Protein AF-A0A352XAF1-F1 (afdb_monomer_lite)

Structure (mmCIF, N/CA/C/O backbone):
data_AF-A0A352XAF1-F1
#
_entry.id   AF-A0A352XAF1-F1
#
loop_
_atom_site.group_PDB
_atom_site.id
_atom_site.type_symbol
_atom_site.label_atom_id
_atom_site.label_alt_id
_atom_site.label_comp_id
_atom_site.label_asym_id
_atom_site.label_entity_id
_atom_site.label_seq_id
_atom_site.pdbx_PDB_ins_code
_atom_site.Cartn_x
_atom_site.Cartn_y
_atom_site.Cartn_z
_atom_site.occupancy
_atom_site.B_iso_or_equiv
_atom_site.auth_seq_id
_atom_site.auth_comp_id
_atom_site.auth_asym_id
_atom_site.auth_atom_id
_atom_site.pdbx_PDB_model_num
ATOM 1 N N . MET A 1 1 ? 2.036 -10.506 -10.478 1.00 77.38 1 MET A N 1
ATOM 2 C CA . MET A 1 1 ? 1.497 -9.128 -10.595 1.00 77.38 1 MET A CA 1
ATOM 3 C 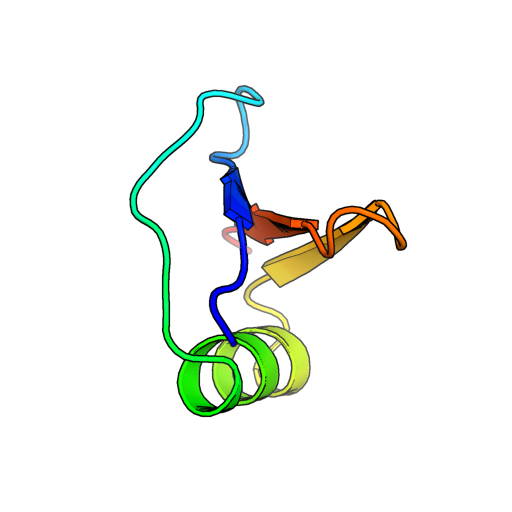C . MET A 1 1 ? 2.109 -8.274 -9.492 1.00 77.38 1 MET A C 1
ATOM 5 O O . MET A 1 1 ? 2.225 -8.780 -8.386 1.00 77.38 1 MET A O 1
ATOM 9 N N . ARG A 1 2 ? 2.571 -7.051 -9.775 1.00 87.69 2 ARG A N 1
ATOM 10 C CA . ARG A 1 2 ? 3.194 -6.147 -8.786 1.00 87.69 2 ARG A CA 1
ATOM 11 C C . ARG A 1 2 ? 2.339 -4.886 -8.638 1.00 87.69 2 ARG A C 1
ATOM 13 O O . ARG A 1 2 ? 1.712 -4.478 -9.610 1.00 87.69 2 ARG A O 1
ATOM 20 N N . VAL A 1 3 ? 2.290 -4.316 -7.437 1.00 94.06 3 VAL A N 1
ATOM 21 C CA . VAL A 1 3 ? 1.524 -3.098 -7.124 1.00 94.06 3 VAL A CA 1
ATOM 22 C C . VAL A 1 3 ? 2.488 -1.943 -6.903 1.00 94.06 3 VAL A C 1
ATOM 24 O O . VAL A 1 3 ? 3.468 -2.101 -6.171 1.00 94.06 3 VAL A O 1
ATOM 27 N N . PHE A 1 4 ? 2.207 -0.796 -7.520 1.00 95.25 4 PHE A N 1
ATOM 28 C CA . PHE A 1 4 ? 2.976 0.426 -7.301 1.00 95.25 4 PHE A CA 1
ATOM 29 C C . PHE A 1 4 ? 2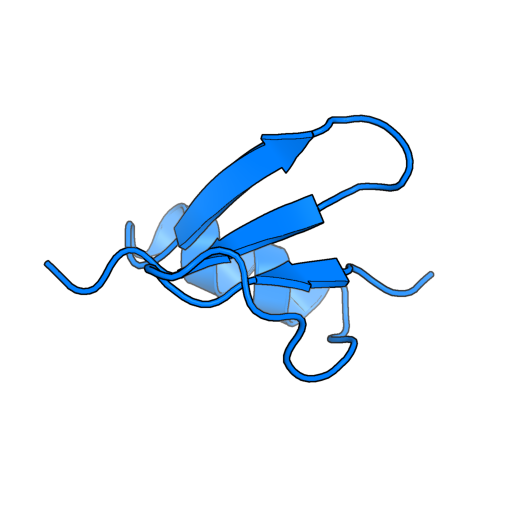.591 1.054 -5.965 1.00 95.25 4 PHE A C 1
ATOM 31 O O . PHE A 1 4 ? 1.409 1.144 -5.631 1.00 95.25 4 PHE A O 1
ATOM 38 N N . VAL A 1 5 ? 3.593 1.488 -5.207 1.00 94.25 5 VAL A N 1
ATOM 39 C CA . VAL A 1 5 ? 3.401 2.160 -3.923 1.00 94.25 5 VAL A CA 1
ATOM 40 C C . VAL A 1 5 ? 3.993 3.553 -4.014 1.00 94.25 5 VAL A C 1
ATOM 42 O O . VAL A 1 5 ? 5.143 3.712 -4.422 1.00 94.25 5 VAL A O 1
ATOM 45 N N . LEU A 1 6 ? 3.207 4.547 -3.624 1.00 94.62 6 LEU A N 1
ATOM 46 C CA . LEU A 1 6 ? 3.635 5.929 -3.478 1.00 94.62 6 LEU A CA 1
ATOM 47 C C . LEU A 1 6 ? 3.700 6.305 -1.995 1.00 94.62 6 LEU A C 1
ATOM 49 O O . LEU A 1 6 ? 2.892 5.845 -1.185 1.00 94.62 6 LEU A O 1
ATOM 53 N N . ASP A 1 7 ? 4.648 7.165 -1.648 1.00 91.44 7 ASP A N 1
ATOM 54 C CA . ASP A 1 7 ? 4.667 7.883 -0.373 1.00 91.44 7 ASP A CA 1
ATOM 55 C C . ASP A 1 7 ? 3.590 8.994 -0.356 1.00 91.44 7 ASP A C 1
ATOM 57 O O . ASP A 1 7 ? 3.035 9.349 -1.399 1.00 91.44 7 ASP A O 1
ATOM 61 N N . LYS A 1 8 ? 3.334 9.609 0.805 1.00 90.31 8 LYS A N 1
ATOM 62 C CA . LYS A 1 8 ? 2.488 10.807 0.956 1.00 90.31 8 LYS A CA 1
ATOM 63 C C . LYS A 1 8 ? 2.895 11.947 0.021 1.00 90.31 8 LYS A C 1
ATOM 65 O O . LYS A 1 8 ? 2.042 12.698 -0.434 1.00 90.31 8 LYS A O 1
ATOM 70 N N . ASN A 1 9 ? 4.186 12.051 -0.292 1.00 91.06 9 ASN A N 1
ATOM 71 C CA . ASN A 1 9 ? 4.725 13.042 -1.230 1.00 91.06 9 ASN A CA 1
ATOM 72 C C . ASN A 1 9 ? 4.627 12.611 -2.707 1.00 91.06 9 ASN A C 1
ATOM 74 O O . ASN A 1 9 ? 5.339 13.154 -3.548 1.00 91.06 9 ASN A O 1
ATOM 78 N N . LEU A 1 10 ? 3.823 11.586 -3.021 1.00 89.25 10 LEU A N 1
ATOM 79 C CA . LEU A 1 10 ? 3.683 10.980 -4.353 1.00 89.25 10 LEU A CA 1
ATOM 80 C C . LEU A 1 10 ? 5.000 10.469 -4.955 1.00 89.25 10 LEU A C 1
ATOM 82 O O . LEU A 1 10 ? 5.108 10.254 -6.162 1.00 89.25 10 LEU A O 1
ATOM 86 N N . LYS A 1 11 ? 6.007 10.231 -4.111 1.00 93.00 11 LYS A N 1
ATOM 87 C CA . LYS A 1 11 ? 7.274 9.645 -4.540 1.00 93.00 11 LYS A CA 1
ATOM 88 C C . LYS A 1 11 ? 7.110 8.132 -4.672 1.00 93.00 11 LYS A C 1
ATOM 90 O O . LYS A 1 11 ? 6.599 7.514 -3.733 1.00 93.00 11 LYS A O 1
ATOM 95 N N . PRO A 1 12 ? 7.521 7.526 -5.797 1.00 91.75 12 PRO A N 1
ATOM 96 C CA . PRO A 1 12 ? 7.506 6.082 -5.935 1.00 91.75 12 PRO A CA 1
ATOM 97 C C . PRO A 1 12 ? 8.439 5.453 -4.902 1.00 91.75 12 PRO A C 1
ATOM 99 O O . PRO A 1 12 ? 9.589 5.856 -4.748 1.00 91.75 12 PRO A O 1
ATOM 102 N N . LEU A 1 13 ? 7.904 4.476 -4.183 1.00 89.38 13 LEU A N 1
ATOM 103 C CA . LEU A 1 13 ? 8.653 3.587 -3.308 1.00 89.38 13 LEU A CA 1
ATOM 104 C C . LEU A 1 13 ? 8.905 2.273 -4.064 1.00 89.38 13 LEU A C 1
ATOM 106 O O . LEU A 1 13 ? 9.065 2.245 -5.284 1.00 89.38 13 LEU A O 1
ATOM 110 N N . ASN A 1 14 ? 8.917 1.163 -3.335 1.00 87.50 14 ASN A N 1
ATOM 111 C CA . ASN A 1 14 ? 9.098 -0.159 -3.902 1.00 87.50 14 ASN A CA 1
ATOM 112 C C . ASN A 1 14 ? 7.788 -0.743 -4.434 1.00 87.50 14 ASN A C 1
ATOM 114 O O . ASN A 1 14 ? 6.697 -0.508 -3.912 1.00 87.50 14 ASN A O 1
ATOM 118 N N . LEU A 1 15 ? 7.927 -1.588 -5.452 1.00 90.69 15 LEU A N 1
ATOM 119 C CA . LEU A 1 15 ? 6.866 -2.476 -5.907 1.00 90.69 15 LEU A CA 1
ATOM 120 C C . LEU A 1 15 ? 6.619 -3.550 -4.848 1.00 90.69 15 LEU A C 1
ATOM 122 O O . LEU A 1 15 ? 7.559 -4.203 -4.394 1.00 90.69 15 LEU A O 1
ATOM 126 N N . ILE A 1 16 ? 5.357 -3.777 -4.493 1.00 92.75 16 ILE A N 1
ATOM 127 C CA . ILE A 1 16 ? 4.990 -4.800 -3.508 1.00 92.75 16 ILE A CA 1
ATOM 128 C C . ILE A 1 16 ? 4.112 -5.890 -4.113 1.00 92.75 16 ILE A C 1
ATOM 130 O O . ILE A 1 16 ? 3.469 -5.718 -5.155 1.00 92.75 16 ILE A O 1
ATOM 134 N N . HIS A 1 17 ? 4.063 -7.029 -3.424 1.00 94.44 17 HIS A N 1
ATOM 135 C CA . HIS A 1 17 ? 3.148 -8.107 -3.765 1.00 94.44 17 HIS A CA 1
ATOM 136 C C . HIS A 1 17 ? 1.686 -7.684 -3.484 1.00 94.44 17 HIS A C 1
ATOM 138 O O . HIS A 1 17 ? 1.424 -7.065 -2.448 1.00 94.44 17 HIS A O 1
ATOM 144 N N . PRO A 1 18 ? 0.704 -8.051 -4.330 1.00 94.50 18 PRO A N 1
ATOM 145 C CA . PRO A 1 18 ? -0.702 -7.672 -4.155 1.00 94.50 18 PRO A CA 1
ATOM 146 C C . PRO A 1 18 ? -1.312 -8.124 -2.823 1.00 94.50 18 PRO A C 1
ATOM 148 O O . PRO A 1 18 ? -2.234 -7.490 -2.318 1.00 94.50 18 PRO A O 1
ATOM 151 N N . ALA A 1 19 ? -0.805 -9.213 -2.236 1.00 94.81 19 ALA A N 1
ATOM 152 C CA . ALA A 1 19 ? -1.199 -9.646 -0.893 1.00 94.81 19 ALA A CA 1
ATOM 153 C C . ALA A 1 19 ? -0.895 -8.563 0.157 1.00 94.81 19 ALA A C 1
ATOM 155 O O . ALA A 1 19 ? -1.782 -8.151 0.899 1.00 94.81 19 ALA A O 1
ATOM 156 N N . ARG A 1 20 ? 0.320 -8.002 0.125 1.00 93.62 20 ARG A N 1
ATOM 157 C CA . ARG A 1 20 ? 0.739 -6.944 1.048 1.00 93.62 20 ARG A CA 1
ATOM 158 C C . ARG A 1 20 ? -0.006 -5.632 0.806 1.00 93.62 20 ARG A C 1
ATOM 160 O O . ARG A 1 20 ? -0.356 -4.948 1.760 1.00 93.62 20 ARG A O 1
ATOM 167 N N . ALA A 1 21 ? -0.290 -5.303 -0.456 1.00 93.81 21 ALA A N 1
ATOM 168 C CA . ALA A 1 21 ? -1.115 -4.145 -0.803 1.00 93.81 21 ALA A CA 1
ATOM 169 C C . ALA A 1 21 ? -2.518 -4.244 -0.181 1.00 93.81 21 ALA A C 1
ATOM 171 O O . ALA A 1 21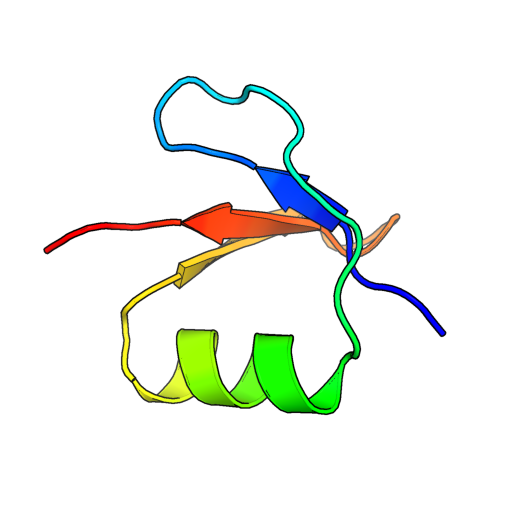 ? -2.990 -3.287 0.428 1.00 93.81 21 ALA A O 1
ATOM 172 N N . ARG A 1 22 ? -3.155 -5.420 -0.270 1.00 94.81 22 ARG A N 1
ATOM 173 C CA . ARG A 1 22 ? -4.465 -5.678 0.346 1.00 94.81 22 ARG A CA 1
ATOM 174 C C . ARG A 1 22 ? -4.424 -5.566 1.866 1.00 94.81 22 ARG A C 1
ATOM 176 O O . ARG A 1 22 ? -5.296 -4.916 2.427 1.00 94.81 22 ARG A O 1
ATOM 183 N N . GLU A 1 23 ? -3.407 -6.123 2.521 1.00 95.38 23 GLU A N 1
ATOM 184 C CA . GLU A 1 23 ? -3.241 -5.980 3.975 1.00 95.38 23 GLU A CA 1
ATOM 185 C C . GLU A 1 23 ? -3.130 -4.512 4.410 1.00 95.38 23 GLU A C 1
ATOM 187 O O . GLU A 1 23 ? -3.712 -4.125 5.420 1.00 95.38 23 GLU A O 1
ATOM 192 N N . LEU A 1 24 ? -2.391 -3.683 3.664 1.00 93.25 24 LEU A N 1
ATOM 193 C CA . LEU A 1 24 ? -2.243 -2.256 3.973 1.00 93.25 24 LEU A CA 1
ATOM 194 C C . LEU A 1 24 ? -3.557 -1.488 3.790 1.00 93.25 24 LEU A C 1
ATOM 196 O O . LEU A 1 24 ? -3.875 -0.637 4.621 1.00 93.25 24 LEU A O 1
ATOM 200 N N . LEU A 1 25 ? -4.318 -1.812 2.741 1.00 93.69 25 LEU A N 1
ATOM 201 C CA . LEU A 1 25 ? -5.645 -1.244 2.490 1.00 93.69 25 LEU A CA 1
ATOM 202 C C . LEU A 1 25 ? -6.645 -1.655 3.583 1.00 93.69 25 LEU A C 1
ATOM 204 O O . LEU A 1 25 ? -7.333 -0.797 4.124 1.00 93.69 25 LEU A O 1
ATOM 208 N N . GLN A 1 26 ? -6.679 -2.937 3.966 1.00 94.88 26 GLN A N 1
ATOM 209 C CA . GLN A 1 26 ? -7.555 -3.443 5.036 1.00 94.88 26 GLN A CA 1
ATOM 210 C C . GLN A 1 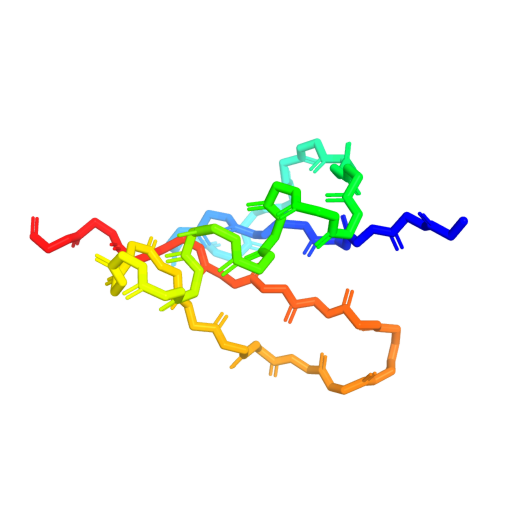26 ? -7.228 -2.825 6.399 1.00 94.88 26 GLN A C 1
ATOM 212 O O . GLN A 1 26 ? -8.128 -2.531 7.176 1.00 94.88 26 GLN A O 1
ATOM 217 N N . LYS A 1 27 ? -5.941 -2.585 6.680 1.00 94.56 27 LYS A N 1
ATOM 218 C CA . LYS A 1 27 ? -5.488 -1.915 7.909 1.00 94.56 27 LYS A CA 1
ATOM 219 C C . LYS A 1 27 ? -5.696 -0.394 7.889 1.00 94.56 27 LYS A C 1
ATOM 221 O O . LYS A 1 27 ? -5.289 0.266 8.839 1.00 94.56 27 LYS A O 1
ATOM 226 N N . GLY A 1 28 ? -6.233 0.181 6.808 1.00 93.38 28 GLY A N 1
ATOM 227 C CA . GLY A 1 28 ? -6.406 1.632 6.664 1.00 93.38 28 GLY A CA 1
ATOM 228 C C . GLY A 1 28 ? -5.094 2.425 6.566 1.00 93.38 28 GLY A C 1
ATOM 229 O O . GLY A 1 28 ? -5.098 3.642 6.720 1.00 93.38 28 GLY A O 1
ATOM 230 N N . ARG A 1 29 ? -3.963 1.751 6.307 1.00 92.81 29 ARG A N 1
ATOM 231 C CA . ARG A 1 29 ? -2.612 2.350 6.228 1.00 92.81 29 ARG A CA 1
ATOM 232 C C . ARG A 1 29 ? -2.228 2.801 4.819 1.00 92.81 29 ARG A C 1
ATOM 234 O O . ARG A 1 29 ? -1.140 3.333 4.599 1.00 92.81 29 ARG A O 1
ATOM 241 N N . ALA A 1 30 ? -3.084 2.531 3.844 1.00 94.81 30 ALA A N 1
ATOM 242 C CA . ALA A 1 30 ? -2.920 2.945 2.463 1.00 94.81 30 ALA A CA 1
ATOM 243 C C . ALA A 1 30 ? -4.282 3.271 1.852 1.00 94.81 30 ALA A C 1
ATOM 245 O O . ALA A 1 30 ? -5.316 2.794 2.323 1.00 94.81 30 ALA A O 1
ATOM 246 N N . LYS A 1 31 ? -4.269 4.044 0.769 1.00 94.94 31 LYS A N 1
ATOM 247 C CA . LYS A 1 31 ? -5.432 4.295 -0.087 1.00 94.94 31 LYS A CA 1
ATOM 248 C C . LYS A 1 31 ? -5.102 3.975 -1.535 1.00 94.94 31 LYS A C 1
ATOM 250 O O . LYS A 1 31 ? -3.942 4.008 -1.941 1.00 94.94 31 LYS A O 1
ATOM 255 N N . VAL A 1 32 ? -6.125 3.662 -2.322 1.00 94.25 32 VAL A N 1
ATOM 256 C CA . VAL A 1 32 ? -5.974 3.501 -3.772 1.00 94.25 32 VAL A CA 1
ATOM 257 C C . VAL A 1 32 ? -5.744 4.878 -4.390 1.00 94.25 32 VAL A C 1
ATOM 259 O O . VAL A 1 32 ? -6.522 5.796 -4.152 1.00 94.25 32 VAL A O 1
ATOM 262 N N . TYR A 1 33 ? -4.670 5.012 -5.166 1.00 94.25 33 TYR A N 1
ATOM 263 C CA . TYR A 1 33 ? -4.333 6.234 -5.898 1.00 94.25 33 TYR A CA 1
ATOM 264 C C . TYR A 1 33 ? -4.808 6.167 -7.355 1.00 94.25 33 TYR A C 1
ATOM 266 O O . TYR A 1 33 ? -5.405 7.111 -7.862 1.00 94.25 33 TYR A O 1
ATOM 274 N N . ARG A 1 34 ? -4.566 5.037 -8.036 1.00 92.81 34 ARG A N 1
ATOM 275 C CA . ARG A 1 34 ? -4.949 4.824 -9.442 1.00 92.81 34 ARG A CA 1
ATOM 276 C C . ARG A 1 34 ? -5.245 3.347 -9.712 1.00 92.81 34 ARG A C 1
ATOM 278 O O . ARG A 1 34 ? -4.549 2.475 -9.196 1.00 92.81 34 ARG A O 1
ATOM 285 N N . SER A 1 35 ? -6.243 3.073 -10.554 1.00 90.94 35 SER A N 1
ATOM 286 C CA . SER A 1 35 ? -6.688 1.707 -10.875 1.00 90.94 35 SER A CA 1
ATOM 287 C C . SER A 1 35 ? -5.807 0.985 -11.905 1.00 90.94 35 SER A C 1
ATOM 289 O O . SER A 1 35 ? -5.598 -0.217 -11.770 1.00 90.94 35 SER A O 1
ATOM 291 N N . TYR A 1 36 ? -5.244 1.690 -12.898 1.00 90.38 36 TYR A N 1
ATOM 292 C CA . TYR A 1 36 ? -4.275 1.116 -13.841 1.00 90.38 36 TYR A CA 1
ATOM 293 C C . TYR A 1 36 ? -3.156 2.109 -14.230 1.00 90.38 36 TYR A C 1
ATOM 295 O O . TYR A 1 36 ? -3.466 3.213 -14.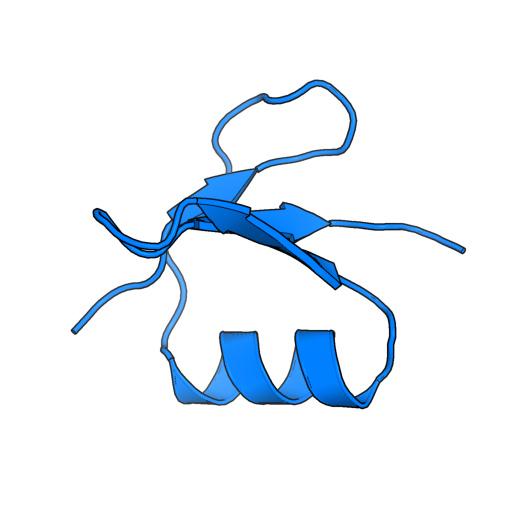681 1.00 90.38 36 TYR A O 1
ATOM 303 N N . PRO A 1 37 ? -1.869 1.734 -14.080 1.00 89.44 37 PRO A N 1
ATOM 304 C CA . PRO A 1 37 ? -1.413 0.566 -13.323 1.00 89.44 37 PRO A CA 1
ATOM 305 C C . PRO A 1 37 ? -1.836 0.687 -11.849 1.00 89.44 37 PRO A C 1
ATOM 307 O O . PRO A 1 37 ? -1.881 1.791 -11.300 1.00 89.44 37 PRO A O 1
ATOM 310 N N . PHE A 1 38 ? -2.199 -0.437 -11.222 1.00 93.38 38 PHE A N 1
ATOM 311 C CA . PHE A 1 38 ? -2.748 -0.431 -9.864 1.00 93.38 38 PHE A CA 1
ATOM 312 C C . PHE A 1 38 ? -1.721 0.143 -8.883 1.00 93.38 38 PHE A C 1
ATOM 314 O O . PHE A 1 38 ? -0.641 -0.425 -8.683 1.00 93.38 38 PHE A O 1
ATOM 321 N N . THR A 1 39 ? -2.067 1.293 -8.309 1.00 95.06 39 THR A N 1
ATOM 322 C CA . THR A 1 39 ? -1.175 2.111 -7.491 1.00 95.06 39 THR A CA 1
ATOM 323 C C . THR A 1 39 ? -1.864 2.459 -6.183 1.00 95.06 39 THR A C 1
ATOM 325 O O . THR A 1 39 ? -2.989 2.964 -6.182 1.00 95.06 39 THR A O 1
ATOM 328 N N . ILE A 1 40 ? -1.175 2.223 -5.073 1.00 95.62 40 ILE A N 1
ATOM 329 C CA . ILE A 1 40 ? -1.608 2.627 -3.737 1.00 95.62 40 ILE A CA 1
ATOM 330 C C . ILE A 1 40 ? -0.685 3.720 -3.204 1.00 95.62 40 ILE A C 1
ATOM 332 O O . ILE A 1 40 ? 0.504 3.741 -3.510 1.00 95.62 40 ILE A O 1
ATOM 336 N N . VAL A 1 41 ? -1.223 4.615 -2.388 1.00 95.44 41 VAL A N 1
ATOM 337 C CA . VAL A 1 41 ? -0.459 5.620 -1.647 1.00 95.44 41 VAL A CA 1
ATOM 338 C C . VAL A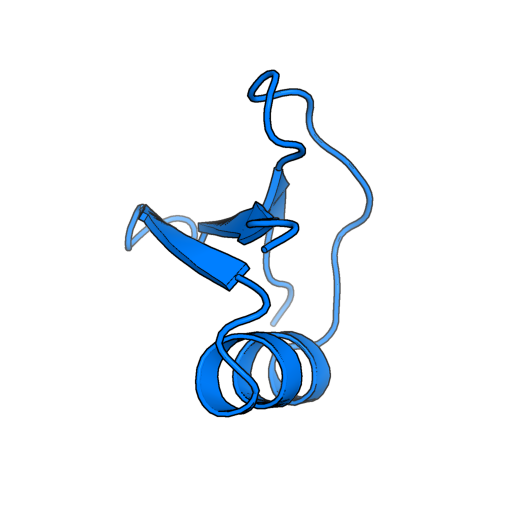 1 41 ? -0.495 5.281 -0.163 1.00 95.44 41 VAL A C 1
ATOM 340 O O . VAL A 1 41 ? -1.545 4.906 0.367 1.00 95.44 41 VAL A O 1
ATOM 343 N N . LEU A 1 42 ? 0.649 5.374 0.511 1.00 93.56 42 LEU A N 1
ATOM 344 C CA . LEU A 1 42 ? 0.721 5.195 1.955 1.00 93.56 42 LEU A CA 1
ATOM 345 C C . LEU A 1 42 ? 0.038 6.367 2.653 1.00 93.56 42 LEU A C 1
ATOM 347 O O . LEU A 1 42 ? 0.387 7.529 2.460 1.00 93.56 42 LEU A O 1
ATOM 351 N N . GLN A 1 43 ? -0.913 6.038 3.517 1.00 87.44 43 GLN A N 1
ATOM 352 C CA . GLN A 1 43 ? -1.546 6.990 4.406 1.00 87.44 43 GLN A CA 1
ATOM 353 C C . GLN A 1 43 ? -1.108 6.636 5.822 1.00 87.44 43 GLN A C 1
ATOM 355 O O . GLN A 1 43 ? -1.664 5.746 6.459 1.00 87.44 43 GLN A O 1
ATOM 360 N N . VAL A 1 44 ? -0.062 7.306 6.305 1.00 72.19 44 VAL A N 1
ATOM 361 C CA . VAL A 1 44 ? 0.228 7.306 7.744 1.00 72.19 44 VAL A CA 1
ATOM 362 C C . VAL A 1 44 ? -0.902 8.094 8.403 1.00 72.19 44 VAL A C 1
ATOM 364 O O . VAL A 1 44 ? -1.048 9.282 8.094 1.00 72.19 44 VAL A O 1
ATOM 367 N N . ILE A 1 45 ? -1.723 7.390 9.185 1.00 56.12 45 ILE A N 1
ATOM 368 C CA . ILE A 1 45 ? -2.682 7.971 10.132 1.00 56.12 45 ILE A CA 1
ATOM 369 C C . ILE A 1 45 ? -1.889 8.785 11.151 1.00 56.12 45 ILE A C 1
ATOM 371 O O . ILE A 1 45 ? -0.837 8.262 11.587 1.00 56.12 45 ILE A O 1
#

pLDDT: mean 91.22, std 6.86, range [56.12, 95.62]

Radius of gyration: 9.22 Å; chains: 1; bounding box: 17×23×24 Å

Sequence (45 aa):
MRVFVLDKNLKPLNLIHPARARELLQKGRAKVYRSYPFTIVLQVI

Foldseek 3Di:
DWEWEAEPVRHTDDTDDVVVVVVCVVVVQWDFDDVVVTYIYGDDD

Secondary structure (DSSP, 8-state):
--BEEE-TT--B---B-HHHHHHHHHTTSEEEEETTTTEEEE---